Protein AF-A0A258K224-F1 (afdb_monomer_lite)

Sequence (150 aa):
MGNTTITLSKGYFTSEITKSFLKDLQMACKTMEVDLFVKLFISYDLYHNEEYREVLNLIKHIVSSWYKPELGTKLIEVSKFESKCIFCNIGKKVNGYKWTYKHSLETIPLNRVVYASQIAFFFDYQDNQLIEFGVCNGYLDKEEMNLLNS

pLDDT: mean 90.37, std 8.38, range [44.16, 97.69]

Structure (mmCIF, N/CA/C/O backbone):
data_AF-A0A258K224-F1
#
_entry.id   AF-A0A258K224-F1
#
loop_
_atom_site.group_PDB
_atom_site.id
_atom_site.type_symbol
_atom_site.label_atom_id
_atom_site.label_alt_id
_atom_site.label_comp_id
_atom_site.label_asym_id
_atom_site.label_entity_id
_atom_site.label_seq_id
_atom_site.pdbx_PDB_ins_code
_atom_site.Cartn_x
_atom_site.Cartn_y
_atom_site.Cartn_z
_atom_site.occupancy
_atom_site.B_iso_or_equiv
_atom_site.auth_seq_id
_atom_site.auth_comp_id
_atom_site.auth_asym_id
_atom_site.auth_atom_id
_atom_site.pdbx_PDB_model_num
ATOM 1 N N . MET A 1 1 ? 6.854 -15.877 11.383 1.00 44.16 1 MET A N 1
ATOM 2 C CA . MET A 1 1 ? 6.878 -14.398 11.385 1.00 44.16 1 MET A CA 1
ATOM 3 C C . MET A 1 1 ? 5.504 -13.935 11.834 1.00 44.16 1 MET A C 1
ATOM 5 O O . MET A 1 1 ? 4.530 -14.441 11.289 1.00 44.16 1 MET A O 1
ATOM 9 N N . GLY A 1 2 ? 5.441 -13.132 12.900 1.00 52.28 2 GLY A N 1
ATOM 10 C CA . GLY A 1 2 ? 4.194 -12.719 13.558 1.00 52.28 2 GLY A CA 1
ATOM 11 C C . GLY A 1 2 ? 3.385 -11.699 12.754 1.00 52.28 2 GLY A C 1
ATOM 12 O O . GLY A 1 2 ? 3.779 -11.311 11.653 1.00 52.28 2 GLY A O 1
ATOM 13 N N . ASN A 1 3 ? 2.245 -11.282 13.305 1.00 63.62 3 ASN A N 1
ATOM 14 C CA . ASN A 1 3 ? 1.441 -10.196 12.749 1.00 63.62 3 ASN A CA 1
ATOM 15 C C . ASN A 1 3 ? 2.236 -8.891 12.819 1.00 63.62 3 ASN A C 1
ATOM 17 O O . ASN A 1 3 ? 2.628 -8.470 13.900 1.00 63.62 3 ASN A O 1
ATOM 21 N N . THR A 1 4 ? 2.492 -8.265 11.670 1.00 84.75 4 THR A N 1
ATOM 22 C CA . THR A 1 4 ? 3.150 -6.955 11.597 1.00 84.75 4 THR A CA 1
ATOM 23 C C . THR A 1 4 ? 2.069 -5.878 11.599 1.00 84.75 4 THR A C 1
ATOM 25 O O . THR A 1 4 ? 1.683 -5.364 10.544 1.00 84.75 4 THR A O 1
ATOM 28 N N . THR A 1 5 ? 1.525 -5.609 12.785 1.00 89.88 5 THR A N 1
ATOM 29 C CA . THR A 1 5 ? 0.443 -4.646 13.024 1.00 89.88 5 THR A CA 1
ATOM 30 C C . THR A 1 5 ? 0.818 -3.643 14.115 1.00 89.88 5 THR A C 1
ATOM 32 O O . THR A 1 5 ? 1.777 -3.839 14.850 1.00 89.88 5 THR A O 1
ATOM 35 N N . ILE A 1 6 ? 0.088 -2.530 14.151 1.00 90.44 6 ILE A N 1
ATOM 36 C CA . ILE A 1 6 ? 0.165 -1.462 15.145 1.00 90.44 6 ILE A CA 1
ATOM 37 C C . ILE A 1 6 ? -1.212 -1.363 15.784 1.00 90.44 6 ILE A C 1
ATOM 39 O O . ILE A 1 6 ? -2.207 -1.158 15.076 1.00 90.44 6 ILE A O 1
ATOM 43 N N . THR A 1 7 ? -1.263 -1.435 17.108 1.00 89.94 7 THR A N 1
ATOM 44 C CA . THR A 1 7 ? -2.473 -1.124 17.875 1.00 89.94 7 THR A CA 1
ATOM 45 C C . THR A 1 7 ? -2.623 0.388 18.028 1.00 89.94 7 THR A C 1
ATOM 47 O O . THR A 1 7 ? -1.764 1.074 18.578 1.00 89.94 7 THR A O 1
ATOM 50 N N . LEU A 1 8 ? -3.728 0.952 17.558 1.00 87.56 8 LEU A N 1
ATOM 51 C CA . LEU A 1 8 ? -3.961 2.394 17.614 1.00 87.56 8 LEU A CA 1
ATOM 52 C C . LEU A 1 8 ? -4.723 2.755 18.893 1.00 87.56 8 LEU A C 1
ATOM 54 O O . LEU A 1 8 ? -5.655 2.061 19.305 1.00 87.56 8 LEU A O 1
ATOM 58 N N . SER A 1 9 ? -4.313 3.841 19.552 1.00 77.69 9 SER A N 1
ATOM 59 C CA . SER A 1 9 ? -4.912 4.261 20.817 1.00 77.69 9 SER A CA 1
ATOM 60 C C . SER A 1 9 ? -6.382 4.649 20.628 1.00 77.69 9 SER A C 1
ATOM 62 O O . SER A 1 9 ? -6.739 5.494 19.799 1.00 77.69 9 SER A O 1
ATOM 64 N N . LYS A 1 10 ? -7.251 4.030 21.437 1.00 64.25 10 LYS A N 1
ATOM 65 C CA . LYS A 1 10 ? -8.686 4.330 21.455 1.00 64.25 10 LYS A CA 1
ATOM 66 C C . LYS A 1 10 ? -8.879 5.799 21.840 1.00 64.25 10 LYS A C 1
ATOM 68 O O . LYS A 1 10 ? -8.539 6.194 22.951 1.00 64.25 10 LYS A O 1
ATOM 73 N N . GLY A 1 11 ? -9.391 6.600 20.905 1.00 66.56 11 GLY A N 1
ATOM 74 C CA . GLY A 1 11 ? -9.643 8.035 21.079 1.00 66.56 11 GLY A CA 1
ATOM 75 C C . GLY A 1 11 ? -8.818 8.959 20.178 1.00 66.56 11 GLY A C 1
ATOM 76 O O . GLY A 1 11 ? -9.312 10.034 19.847 1.00 66.56 11 GLY A O 1
ATOM 77 N N . TYR A 1 12 ? -7.625 8.555 19.721 1.00 80.06 12 TYR A N 1
ATOM 78 C CA . TYR A 1 12 ? -6.845 9.360 18.766 1.00 80.06 12 TYR A CA 1
ATOM 79 C C . TYR A 1 12 ? -7.339 9.154 17.329 1.00 80.06 12 TYR A C 1
ATOM 81 O O . TYR A 1 12 ? -7.620 10.115 16.620 1.00 80.06 12 TYR A O 1
ATOM 89 N N . PHE A 1 13 ? -7.543 7.902 16.910 1.00 88.50 13 PHE A N 1
ATOM 90 C CA . PHE A 1 13 ? -8.118 7.582 15.600 1.00 88.50 13 PHE A CA 1
ATOM 91 C C . PHE A 1 13 ? -9.642 7.730 15.604 1.00 88.50 13 PHE A C 1
ATOM 93 O O . PHE A 1 13 ? -10.389 6.759 15.525 1.00 88.50 13 PHE A O 1
ATOM 100 N N . THR A 1 14 ? -10.135 8.967 15.667 1.00 92.12 14 THR A N 1
ATOM 101 C CA . THR A 1 14 ? -11.567 9.246 15.478 1.00 92.12 14 THR A CA 1
ATOM 102 C C . THR A 1 14 ? -12.047 8.761 14.104 1.00 92.12 14 THR A C 1
ATOM 104 O O . THR A 1 14 ? -11.251 8.456 13.210 1.00 92.12 14 THR A O 1
ATOM 107 N N . SER A 1 15 ? -13.366 8.711 13.889 1.00 92.00 15 SER A N 1
ATOM 108 C CA . SER A 1 15 ? -13.916 8.331 12.577 1.00 92.00 15 SER A CA 1
ATOM 109 C C . SER A 1 15 ? -13.420 9.245 11.444 1.00 92.00 15 SER A C 1
ATOM 111 O O . SER A 1 15 ? -13.182 8.788 10.326 1.00 92.00 15 SER A O 1
ATOM 113 N N . GLU A 1 16 ? -13.221 10.531 11.731 1.00 93.75 16 GLU A N 1
ATOM 114 C CA . GLU A 1 16 ? -12.713 11.513 10.769 1.00 93.75 16 GLU A CA 1
ATOM 115 C C . GLU A 1 16 ? -11.232 11.287 10.462 1.00 93.75 16 GLU A C 1
ATOM 117 O O . GLU A 1 16 ? -10.858 11.189 9.293 1.00 93.75 16 GLU A O 1
ATOM 122 N N . ILE A 1 17 ? -10.407 11.107 11.498 1.00 94.06 17 ILE A N 1
ATOM 123 C CA . ILE A 1 17 ? -8.974 10.815 11.348 1.00 94.06 17 ILE A CA 1
ATOM 124 C C . ILE A 1 17 ? -8.775 9.491 10.611 1.00 94.06 17 ILE A C 1
ATOM 126 O O . ILE A 1 17 ? -7.952 9.409 9.705 1.00 94.06 17 ILE A O 1
ATOM 130 N N . THR A 1 18 ? -9.594 8.483 10.914 1.00 94.38 18 THR A N 1
ATOM 131 C CA . THR A 1 18 ? -9.602 7.195 10.211 1.00 94.38 18 THR A CA 1
ATOM 132 C C . THR A 1 18 ? -9.848 7.377 8.713 1.00 94.38 18 THR A C 1
ATOM 134 O O . THR A 1 18 ? -9.103 6.841 7.895 1.00 94.38 18 THR A O 1
ATOM 137 N N . LYS A 1 19 ? -10.861 8.159 8.318 1.00 95.44 19 LYS A N 1
ATOM 138 C CA . LYS A 1 19 ? -11.150 8.416 6.896 1.00 95.44 19 LYS A CA 1
ATOM 139 C C . LYS A 1 19 ? -9.997 9.138 6.200 1.00 95.44 19 LYS A C 1
ATOM 141 O O . LYS A 1 19 ? -9.634 8.753 5.087 1.00 95.44 19 LYS A O 1
ATOM 146 N N . SER A 1 20 ? -9.425 10.151 6.847 1.00 96.44 20 SER A N 1
ATOM 147 C CA . SER A 1 20 ? -8.280 10.896 6.313 1.00 96.44 20 SER A CA 1
ATOM 148 C C . SER A 1 20 ? -7.061 9.988 6.148 1.00 96.44 20 SER A C 1
ATOM 150 O O . SER A 1 20 ? -6.494 9.928 5.059 1.00 96.44 20 SER A O 1
ATOM 152 N N . PHE A 1 21 ? -6.744 9.176 7.161 1.00 95.62 21 PHE A N 1
ATOM 153 C CA . PHE A 1 21 ? -5.624 8.237 7.122 1.00 95.62 21 PHE A CA 1
ATOM 154 C C . PHE A 1 21 ? -5.743 7.255 5.959 1.00 95.62 21 PHE A C 1
ATOM 156 O O . PHE A 1 21 ? -4.790 7.056 5.211 1.00 95.62 21 PHE A O 1
ATOM 163 N N . LEU A 1 22 ? -6.925 6.665 5.759 1.00 95.19 22 LEU A N 1
ATOM 164 C CA . LEU A 1 22 ? -7.150 5.710 4.670 1.00 95.19 22 LEU A CA 1
ATOM 165 C C . LEU A 1 22 ? -6.998 6.361 3.291 1.00 95.19 22 LEU A C 1
ATOM 167 O O . LEU A 1 22 ? -6.478 5.729 2.368 1.00 95.19 22 LEU A O 1
ATOM 171 N N . LYS A 1 23 ? -7.430 7.618 3.144 1.00 96.38 23 LYS A N 1
ATOM 172 C CA . LYS A 1 23 ? -7.257 8.386 1.908 1.00 96.38 23 LYS A CA 1
ATOM 173 C C . LYS A 1 23 ? -5.781 8.685 1.649 1.00 96.38 23 LYS A C 1
ATOM 175 O O . LYS A 1 23 ? -5.313 8.480 0.530 1.00 96.38 23 LYS A O 1
ATOM 180 N N . ASP A 1 24 ? -5.046 9.116 2.667 1.00 97.31 24 ASP A N 1
ATOM 181 C CA . ASP A 1 24 ? -3.627 9.452 2.545 1.00 97.31 24 ASP A CA 1
ATOM 182 C C . ASP A 1 24 ? -2.770 8.208 2.299 1.00 97.31 24 ASP A C 1
ATOM 184 O O . ASP A 1 24 ? -1.899 8.219 1.429 1.00 97.31 24 ASP A O 1
ATOM 188 N N . LEU A 1 25 ? -3.089 7.091 2.957 1.00 96.25 25 LEU A N 1
ATOM 189 C CA . LEU A 1 25 ? -2.490 5.791 2.668 1.00 96.25 25 LEU A CA 1
ATOM 190 C C . LEU A 1 25 ? -2.750 5.372 1.221 1.00 96.25 25 LEU A C 1
ATOM 192 O O . LEU A 1 25 ? -1.831 4.925 0.535 1.00 96.25 25 LEU A O 1
ATOM 196 N N . GLN A 1 26 ? -3.979 5.540 0.728 1.00 95.25 26 GLN A N 1
ATOM 197 C CA . GLN A 1 26 ? -4.296 5.250 -0.668 1.00 95.25 26 GLN A CA 1
ATOM 198 C C . GLN A 1 26 ? -3.485 6.136 -1.625 1.00 95.25 26 GLN A C 1
ATOM 200 O O . GLN A 1 26 ? -3.064 5.657 -2.676 1.00 95.25 26 GLN A O 1
ATOM 205 N N . MET A 1 27 ? -3.253 7.408 -1.287 1.00 96.06 27 MET A N 1
ATOM 206 C CA . MET A 1 27 ? -2.402 8.296 -2.085 1.00 96.06 27 MET A CA 1
ATOM 207 C C . MET A 1 27 ? -0.940 7.847 -2.070 1.00 96.06 27 MET A C 1
ATOM 209 O O . MET A 1 27 ? -0.345 7.760 -3.140 1.00 96.06 27 MET A O 1
ATOM 213 N N . ALA A 1 28 ? -0.391 7.481 -0.909 1.00 96.38 28 ALA A N 1
ATOM 214 C CA . ALA A 1 28 ? 0.958 6.922 -0.818 1.00 96.38 28 ALA A CA 1
ATOM 215 C C . ALA A 1 28 ? 1.085 5.649 -1.672 1.00 96.38 28 ALA A C 1
ATOM 217 O O . ALA A 1 28 ? 2.021 5.522 -2.463 1.00 96.38 28 ALA A O 1
ATOM 218 N N . CYS A 1 29 ? 0.085 4.762 -1.613 1.00 95.75 29 CYS A N 1
ATOM 219 C CA . CYS A 1 29 ? 0.076 3.522 -2.387 1.00 95.75 29 CYS A CA 1
ATOM 220 C C . CYS A 1 29 ? -0.016 3.739 -3.903 1.00 95.75 29 CYS A C 1
ATOM 222 O O . CYS A 1 29 ? 0.399 2.875 -4.660 1.00 95.75 29 CYS A O 1
ATOM 224 N N . LYS A 1 30 ? -0.522 4.881 -4.381 1.00 95.12 30 LYS A N 1
ATOM 225 C CA . LYS A 1 30 ? -0.536 5.211 -5.820 1.00 95.12 30 LYS A CA 1
ATOM 226 C C . LYS A 1 30 ? 0.844 5.578 -6.376 1.00 95.12 30 LYS A C 1
ATOM 228 O O . LYS A 1 30 ? 0.962 5.865 -7.563 1.00 95.12 30 LYS A O 1
ATOM 233 N N . THR A 1 31 ? 1.872 5.572 -5.536 1.00 92.81 31 THR A N 1
ATOM 234 C CA . THR A 1 31 ? 3.257 5.871 -5.901 1.00 92.81 31 THR A CA 1
ATOM 235 C C . THR A 1 31 ? 4.164 4.695 -5.541 1.00 92.81 31 THR A C 1
ATOM 237 O O . THR A 1 31 ? 3.727 3.743 -4.900 1.00 92.81 31 THR A O 1
ATOM 240 N N . MET A 1 32 ? 5.441 4.767 -5.917 1.00 91.88 32 MET A N 1
ATOM 241 C CA . MET A 1 32 ? 6.489 3.869 -5.409 1.00 91.88 32 MET A CA 1
ATOM 242 C C . MET A 1 32 ? 7.450 4.603 -4.456 1.00 91.88 32 MET A C 1
ATOM 244 O O . MET A 1 32 ? 8.580 4.168 -4.244 1.00 91.88 32 MET A O 1
ATOM 248 N N . GLU A 1 33 ? 7.024 5.740 -3.899 1.00 91.88 33 GLU A N 1
ATOM 249 C CA . GLU A 1 33 ? 7.876 6.609 -3.091 1.00 91.88 33 GLU A CA 1
ATOM 250 C C . GLU A 1 33 ? 7.782 6.252 -1.610 1.00 91.88 33 GLU A C 1
ATOM 252 O O . GLU A 1 33 ? 6.781 6.499 -0.935 1.00 91.88 33 GLU A O 1
ATOM 257 N N . VAL A 1 34 ? 8.875 5.707 -1.082 1.00 93.19 34 VAL A N 1
ATOM 258 C CA . VAL A 1 34 ? 8.988 5.329 0.330 1.00 93.19 34 VAL A CA 1
ATOM 259 C C . VAL A 1 34 ? 8.754 6.523 1.266 1.00 93.19 34 VAL A C 1
ATOM 261 O O . VAL A 1 34 ? 8.123 6.376 2.314 1.00 93.19 34 VAL A O 1
ATOM 264 N N . ASP A 1 35 ? 9.201 7.716 0.875 1.00 94.44 35 ASP A N 1
ATOM 265 C CA . ASP A 1 35 ? 9.077 8.932 1.683 1.00 94.44 35 ASP A CA 1
ATOM 266 C C . ASP A 1 35 ? 7.624 9.344 1.935 1.00 94.44 35 ASP A C 1
ATOM 268 O O . ASP A 1 35 ? 7.334 9.958 2.962 1.00 94.44 35 ASP A O 1
ATOM 272 N N . LEU A 1 36 ? 6.689 8.984 1.048 1.00 95.31 36 LEU A N 1
ATOM 273 C CA . LEU A 1 36 ? 5.268 9.267 1.260 1.00 95.31 36 LEU A CA 1
ATOM 274 C C . LEU A 1 36 ? 4.678 8.410 2.383 1.00 95.31 36 LEU A C 1
ATOM 276 O O . LEU A 1 36 ? 3.868 8.911 3.160 1.00 95.31 36 LEU A O 1
ATOM 280 N N . PHE A 1 37 ? 5.136 7.167 2.546 1.00 95.25 37 PHE A N 1
ATOM 281 C CA . PHE A 1 37 ? 4.763 6.341 3.699 1.00 95.25 37 PHE A CA 1
ATOM 282 C C . PHE A 1 37 ? 5.374 6.875 4.998 1.00 95.25 37 PHE A C 1
ATOM 284 O O . PHE A 1 37 ? 4.703 6.908 6.025 1.00 95.25 37 PHE A O 1
ATOM 291 N N . VAL A 1 38 ? 6.622 7.350 4.961 1.00 95.12 38 VAL A N 1
ATOM 292 C CA . VAL A 1 38 ? 7.257 7.972 6.136 1.00 95.12 38 VAL A CA 1
ATOM 293 C C . VAL A 1 38 ? 6.489 9.226 6.560 1.00 95.12 38 VAL A C 1
ATOM 295 O O . VAL A 1 38 ? 6.148 9.366 7.733 1.00 95.12 38 VAL A O 1
ATOM 298 N N . LYS A 1 39 ? 6.164 10.109 5.607 1.00 95.75 39 LYS A N 1
ATOM 299 C CA . LYS A 1 39 ? 5.366 11.317 5.861 1.00 95.75 39 LYS A CA 1
ATOM 300 C C . LYS A 1 39 ? 3.991 10.976 6.424 1.00 95.75 39 LYS A C 1
ATOM 302 O O . LYS A 1 39 ? 3.599 11.593 7.404 1.00 95.75 39 LYS A O 1
ATOM 307 N N . LEU A 1 40 ? 3.311 9.967 5.874 1.00 95.25 40 LEU A N 1
ATOM 308 C CA . LEU A 1 40 ? 2.037 9.478 6.404 1.00 95.25 40 LEU A CA 1
ATOM 309 C C . LEU A 1 40 ? 2.161 9.110 7.890 1.00 95.25 40 LEU A C 1
ATOM 311 O O . LEU A 1 40 ? 1.388 9.590 8.707 1.00 95.25 40 LEU A O 1
ATOM 315 N N . PHE A 1 41 ? 3.151 8.303 8.267 1.00 93.75 41 PHE A N 1
ATOM 316 C CA . PHE A 1 41 ? 3.300 7.875 9.661 1.00 93.75 41 PHE A CA 1
ATOM 317 C C . PHE A 1 41 ? 3.611 9.042 10.608 1.00 93.75 41 PHE A C 1
ATOM 319 O O . PHE A 1 41 ? 3.143 9.042 11.743 1.00 93.75 41 PHE A O 1
ATOM 326 N N . ILE A 1 42 ? 4.357 10.047 10.140 1.00 92.75 42 ILE A N 1
ATOM 327 C CA . ILE A 1 42 ? 4.628 11.276 10.898 1.00 92.75 42 ILE A CA 1
ATOM 328 C C . ILE A 1 42 ? 3.354 12.117 11.049 1.00 92.75 42 ILE A C 1
ATOM 330 O O . ILE A 1 42 ? 3.055 12.573 12.148 1.00 92.75 42 ILE A O 1
ATOM 334 N N . SER A 1 43 ? 2.586 12.309 9.972 1.00 93.81 43 SER A N 1
ATOM 335 C CA . SER A 1 43 ? 1.374 13.141 9.967 1.00 93.81 43 SER A CA 1
ATOM 336 C C . SER A 1 43 ? 0.277 12.636 10.903 1.00 93.81 43 SER A C 1
ATOM 338 O O . SER A 1 43 ? -0.522 13.439 11.374 1.00 93.81 43 SER A O 1
ATOM 340 N N . TYR A 1 44 ? 0.252 11.332 11.173 1.00 92.31 44 TYR A N 1
ATOM 341 C CA . TYR A 1 44 ? -0.702 10.688 12.079 1.00 92.31 44 TYR A CA 1
ATOM 342 C C . TYR A 1 44 ? -0.060 10.263 13.406 1.00 92.31 44 TYR A C 1
ATOM 344 O O . TYR A 1 44 ? -0.599 9.399 14.091 1.00 92.31 44 TYR A O 1
ATOM 352 N N . ASP A 1 45 ? 1.098 10.841 13.747 1.00 88.50 45 ASP A N 1
ATOM 353 C CA . ASP A 1 45 ? 1.742 10.700 15.059 1.00 88.50 45 ASP A CA 1
ATOM 354 C C . ASP A 1 45 ? 2.009 9.240 15.481 1.00 88.50 45 ASP A C 1
ATOM 356 O O . ASP A 1 45 ? 2.101 8.900 16.660 1.00 88.50 45 ASP A O 1
ATOM 360 N N . LEU A 1 46 ? 2.159 8.340 14.499 1.00 88.75 46 LEU A N 1
ATOM 361 C CA . LEU A 1 46 ? 2.256 6.897 14.744 1.00 88.75 46 LEU A CA 1
ATOM 362 C C . LEU A 1 46 ? 3.563 6.504 15.437 1.00 88.75 46 LEU A C 1
ATOM 364 O O . LEU A 1 46 ? 3.668 5.405 15.970 1.00 88.75 46 LEU A O 1
ATOM 368 N N . TYR A 1 47 ? 4.559 7.394 15.453 1.00 82.50 47 TYR A N 1
ATOM 369 C CA . TYR A 1 47 ? 5.885 7.118 16.001 1.00 82.50 47 TYR A CA 1
ATOM 370 C C . TYR A 1 47 ? 5.915 6.936 17.526 1.00 82.50 47 TYR A C 1
ATOM 372 O O . TYR A 1 47 ? 6.926 6.478 18.063 1.00 82.50 47 TYR A O 1
ATOM 380 N N . HIS A 1 48 ? 4.825 7.270 18.219 1.00 77.88 48 HIS A N 1
ATOM 381 C CA . HIS A 1 48 ? 4.670 7.022 19.650 1.00 77.88 48 HIS A CA 1
ATOM 382 C C . HIS A 1 48 ? 4.327 5.567 20.001 1.00 77.88 48 HIS A C 1
ATOM 384 O O . HIS A 1 48 ? 4.481 5.189 21.161 1.00 77.88 48 HIS A O 1
ATOM 390 N N . ASN A 1 49 ? 3.886 4.742 19.045 1.00 78.81 49 ASN A N 1
ATOM 391 C CA . ASN A 1 49 ? 3.642 3.318 19.290 1.00 78.81 49 ASN A CA 1
ATOM 392 C C . ASN A 1 49 ? 4.889 2.506 18.923 1.00 78.81 49 ASN A C 1
ATOM 394 O O . ASN A 1 49 ? 5.236 2.479 17.758 1.00 78.81 49 ASN A O 1
ATOM 398 N N . GLU A 1 50 ? 5.507 1.773 19.850 1.00 79.94 50 GLU A N 1
ATOM 399 C CA . GLU A 1 50 ? 6.718 0.964 19.601 1.00 79.94 50 GLU A CA 1
ATOM 400 C C . GLU A 1 50 ? 6.652 0.057 18.348 1.00 79.94 50 GLU A C 1
ATOM 402 O O . GLU A 1 50 ? 7.642 -0.061 17.618 1.00 79.94 50 GLU A O 1
ATOM 407 N N . GLU A 1 51 ? 5.477 -0.492 18.035 1.00 85.94 51 GLU A N 1
ATOM 408 C CA . GLU A 1 51 ? 5.196 -1.383 16.898 1.00 85.94 51 GLU A CA 1
ATOM 409 C C . GLU A 1 51 ? 5.281 -0.660 15.539 1.00 85.94 51 GLU A C 1
ATOM 411 O O . GLU A 1 51 ? 5.486 -1.289 14.494 1.00 85.94 51 GLU A O 1
ATOM 416 N N . TYR A 1 52 ? 5.185 0.679 15.518 1.00 88.69 52 TYR A N 1
ATOM 417 C CA . TYR A 1 52 ? 5.183 1.463 14.276 1.00 88.69 52 TYR A CA 1
ATOM 418 C C . TYR A 1 52 ? 6.422 1.220 13.428 1.00 88.69 52 TYR A C 1
ATOM 420 O O . TYR A 1 52 ? 6.351 1.228 12.195 1.00 88.69 52 TYR A O 1
ATOM 428 N N . ARG A 1 53 ? 7.566 1.020 14.094 1.00 90.31 53 ARG A N 1
ATOM 429 C CA . ARG A 1 53 ? 8.853 0.837 13.429 1.00 90.31 53 ARG A CA 1
ATOM 430 C C . ARG A 1 53 ? 8.848 -0.433 12.611 1.00 90.31 53 ARG A C 1
ATOM 432 O O . ARG A 1 53 ? 9.373 -0.417 11.505 1.00 90.31 53 ARG A O 1
ATOM 439 N N . GLU A 1 54 ? 8.257 -1.504 13.123 1.00 91.44 54 GLU A N 1
ATOM 440 C CA . GLU A 1 54 ? 8.215 -2.784 12.424 1.00 91.44 54 GLU A CA 1
ATOM 441 C C . GLU A 1 54 ? 7.368 -2.685 11.158 1.00 91.44 54 GLU A C 1
ATOM 443 O O . GLU A 1 54 ? 7.841 -3.034 10.074 1.00 91.44 54 GLU A O 1
ATOM 448 N N . VAL A 1 55 ? 6.163 -2.115 11.264 1.00 93.12 55 VAL A N 1
ATOM 449 C CA . VAL A 1 55 ? 5.277 -1.927 10.106 1.00 93.12 55 VAL A CA 1
ATOM 450 C C . VAL A 1 55 ? 5.894 -0.990 9.079 1.00 93.12 55 VAL A C 1
ATOM 452 O O . VAL A 1 55 ? 5.944 -1.328 7.894 1.00 93.12 55 VAL A O 1
ATOM 455 N N . LEU A 1 56 ? 6.414 0.163 9.506 1.00 94.62 56 LEU A N 1
ATOM 456 C CA . LEU A 1 56 ? 7.039 1.103 8.584 1.00 94.62 56 LEU A CA 1
ATOM 457 C C . LEU A 1 56 ? 8.275 0.482 7.928 1.00 94.62 56 LEU A C 1
ATOM 459 O O . LEU A 1 56 ? 8.413 0.564 6.713 1.00 94.62 56 LEU A O 1
ATOM 463 N N . ASN A 1 57 ? 9.154 -0.178 8.684 1.00 93.94 57 ASN A N 1
ATOM 464 C CA . ASN A 1 57 ? 10.348 -0.812 8.122 1.00 93.94 57 ASN A CA 1
ATOM 465 C C . ASN A 1 57 ? 10.001 -1.916 7.127 1.00 93.94 57 ASN A C 1
ATOM 467 O O . ASN A 1 57 ? 10.670 -2.016 6.100 1.00 93.94 57 ASN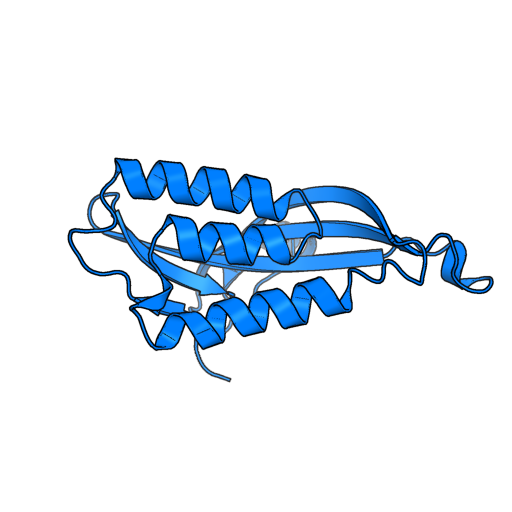 A O 1
ATOM 471 N N . LEU A 1 58 ? 8.948 -2.694 7.382 1.00 93.62 58 LEU A N 1
ATOM 472 C CA . LEU A 1 58 ? 8.471 -3.695 6.437 1.00 93.62 58 LEU A CA 1
ATOM 473 C C . LEU A 1 58 ? 7.992 -3.042 5.135 1.00 93.62 58 LEU A C 1
ATOM 475 O O . LEU A 1 58 ? 8.435 -3.442 4.060 1.00 93.62 58 LEU A O 1
ATOM 479 N N . ILE A 1 59 ? 7.171 -1.990 5.214 1.00 94.81 59 ILE A N 1
ATOM 480 C CA . ILE A 1 59 ? 6.732 -1.230 4.030 1.00 94.81 59 ILE A CA 1
ATOM 481 C C . ILE A 1 59 ? 7.943 -0.668 3.275 1.00 94.81 59 ILE A C 1
ATOM 483 O O . ILE A 1 59 ? 8.049 -0.842 2.061 1.00 94.81 59 ILE A O 1
ATOM 487 N N . LYS A 1 60 ? 8.889 -0.038 3.984 1.00 94.94 60 LYS A N 1
ATOM 488 C CA . LYS A 1 60 ? 10.114 0.519 3.390 1.00 94.94 60 LYS A CA 1
ATOM 489 C C . LYS A 1 60 ? 10.923 -0.567 2.688 1.00 94.94 60 LYS A C 1
ATOM 491 O O . LYS A 1 60 ? 11.352 -0.362 1.556 1.00 94.94 60 LYS A O 1
ATOM 496 N N . HIS A 1 61 ? 11.125 -1.712 3.336 1.00 94.12 61 HIS A N 1
ATOM 497 C CA . HIS A 1 61 ? 11.872 -2.836 2.781 1.00 94.12 61 HIS A CA 1
ATOM 498 C C . HIS A 1 61 ? 11.214 -3.366 1.503 1.00 94.12 61 HIS A C 1
ATOM 500 O O . HIS A 1 61 ? 11.872 -3.468 0.470 1.00 94.12 61 HIS A O 1
ATOM 506 N N . ILE A 1 62 ? 9.905 -3.613 1.552 1.00 92.69 62 ILE A N 1
ATOM 507 C CA . ILE A 1 62 ? 9.129 -4.115 0.417 1.00 92.69 62 ILE A CA 1
ATOM 508 C C . ILE A 1 62 ? 9.189 -3.123 -0.752 1.00 92.69 62 ILE A C 1
ATOM 510 O O . ILE A 1 62 ? 9.643 -3.475 -1.839 1.00 92.69 62 ILE A O 1
ATOM 514 N N . VAL A 1 63 ? 8.810 -1.862 -0.535 1.00 93.81 63 VAL A N 1
ATOM 515 C CA . VAL A 1 63 ? 8.716 -0.864 -1.614 1.00 93.81 63 VAL A CA 1
ATOM 516 C C . VAL A 1 63 ? 10.095 -0.524 -2.193 1.00 93.81 63 VAL A C 1
ATOM 518 O O . VAL A 1 63 ? 10.238 -0.433 -3.411 1.00 93.81 63 VAL A O 1
ATOM 521 N N . SER A 1 64 ? 11.140 -0.412 -1.363 1.00 94.12 64 SER A N 1
ATOM 522 C CA . SER A 1 64 ? 12.516 -0.162 -1.839 1.00 94.12 64 SER A CA 1
ATOM 523 C C . SER A 1 64 ? 13.146 -1.351 -2.569 1.00 94.12 64 SER A C 1
ATOM 525 O O . SER A 1 64 ? 14.112 -1.178 -3.319 1.00 94.12 64 SER A O 1
ATOM 527 N N . SER A 1 65 ? 12.617 -2.565 -2.387 1.00 93.75 65 SER A N 1
ATOM 528 C CA . SER A 1 65 ? 13.026 -3.715 -3.196 1.00 93.75 65 SER A CA 1
ATOM 529 C C . SER A 1 65 ? 12.540 -3.595 -4.646 1.00 93.75 65 SER A C 1
ATOM 531 O O . SER A 1 65 ? 13.204 -4.101 -5.547 1.00 93.75 65 SER A O 1
ATOM 533 N N . TRP A 1 66 ? 11.446 -2.862 -4.885 1.00 94.75 66 TRP A N 1
ATOM 534 C CA . TRP A 1 66 ? 10.852 -2.663 -6.211 1.00 94.75 66 TRP A CA 1
ATOM 535 C C . TRP A 1 66 ? 11.274 -1.343 -6.856 1.00 94.75 66 TRP A C 1
ATOM 537 O O . TRP A 1 66 ? 11.524 -1.286 -8.059 1.00 94.75 66 TRP A O 1
ATOM 547 N N . TYR A 1 67 ? 11.344 -0.266 -6.070 1.00 94.94 67 TYR A N 1
ATOM 548 C CA . TYR A 1 67 ? 11.726 1.053 -6.557 1.00 94.94 67 TYR A CA 1
ATOM 549 C C . TYR A 1 67 ? 13.247 1.185 -6.641 1.00 94.94 67 TYR A C 1
ATOM 551 O O . TYR A 1 67 ? 13.917 1.468 -5.649 1.00 94.94 67 TYR A O 1
ATOM 559 N N . LYS A 1 68 ? 13.779 0.976 -7.848 1.00 94.12 68 LYS A N 1
ATOM 560 C CA . LYS A 1 68 ? 15.204 1.083 -8.191 1.00 94.12 68 LYS A CA 1
ATOM 561 C C . LYS A 1 68 ? 15.419 2.262 -9.148 1.00 94.12 68 LYS A C 1
ATOM 563 O O . LYS A 1 68 ? 15.399 2.057 -10.371 1.00 94.12 68 LYS A O 1
ATOM 568 N N . PRO A 1 69 ? 15.469 3.517 -8.666 1.00 92.62 69 PRO A N 1
ATOM 569 C CA . PRO A 1 69 ? 15.608 4.691 -9.533 1.00 92.62 69 PRO A CA 1
ATOM 570 C C . PRO A 1 69 ? 16.866 4.634 -10.412 1.00 92.62 69 PRO A C 1
ATOM 572 O O . PRO A 1 69 ? 16.826 5.070 -11.560 1.00 92.62 69 PRO A O 1
ATOM 575 N N . GLU A 1 70 ? 17.940 4.016 -9.924 1.00 95.19 70 GLU A N 1
ATOM 576 C CA . GLU A 1 70 ? 19.181 3.750 -10.655 1.00 95.19 70 GLU A CA 1
ATOM 577 C C . GLU A 1 70 ? 18.979 2.866 -11.895 1.00 95.19 70 GLU A C 1
ATOM 579 O O . GLU A 1 70 ? 19.691 3.020 -12.882 1.00 95.19 70 GLU A O 1
ATOM 584 N N . LEU A 1 71 ? 17.953 2.007 -11.892 1.00 96.25 71 LEU A N 1
ATOM 585 C CA . LEU A 1 71 ? 17.547 1.191 -13.042 1.00 96.25 71 LEU A CA 1
ATOM 586 C C . LEU A 1 71 ? 16.474 1.878 -13.905 1.00 96.25 71 LEU A C 1
ATOM 588 O O . LEU A 1 71 ? 15.864 1.263 -14.786 1.00 96.25 71 LEU A O 1
ATOM 592 N N . GLY A 1 72 ? 16.194 3.160 -13.653 1.00 96.31 72 GLY A N 1
ATOM 593 C CA . GLY A 1 72 ? 15.159 3.923 -14.341 1.00 96.31 72 GLY A CA 1
ATOM 594 C C . GLY A 1 72 ? 13.772 3.331 -14.125 1.00 96.31 72 GLY A C 1
ATOM 595 O O . GLY A 1 72 ? 13.043 3.114 -15.102 1.00 96.31 72 GLY A O 1
ATOM 596 N N . THR A 1 73 ? 13.436 3.012 -12.871 1.00 96.75 73 THR A N 1
ATOM 597 C CA . THR A 1 73 ? 12.117 2.483 -12.502 1.00 96.75 73 THR A CA 1
ATOM 598 C C . THR A 1 73 ? 11.014 3.457 -12.901 1.00 96.75 73 THR A C 1
ATOM 600 O O . THR A 1 73 ? 11.000 4.608 -12.474 1.00 96.75 73 THR A O 1
ATOM 603 N N . LYS A 1 74 ? 10.074 2.977 -13.714 1.00 95.75 74 LYS A N 1
ATOM 604 C CA . LYS A 1 74 ? 8.881 3.707 -14.142 1.00 95.75 74 LYS A CA 1
ATOM 605 C C . LYS A 1 74 ? 7.643 2.933 -13.725 1.00 95.75 74 LYS A C 1
ATOM 607 O O . LYS A 1 74 ? 7.433 1.809 -14.182 1.00 95.75 74 LYS A O 1
ATOM 612 N N . LEU A 1 75 ? 6.840 3.556 -12.871 1.00 96.81 75 LEU A N 1
ATOM 613 C CA . LEU A 1 75 ? 5.514 3.073 -12.516 1.00 96.81 75 LEU A CA 1
ATOM 614 C C . LEU A 1 75 ? 4.591 3.183 -13.736 1.00 96.81 75 LEU A C 1
ATOM 616 O O . LEU A 1 75 ? 4.532 4.233 -14.373 1.00 96.81 75 LEU A O 1
ATOM 620 N N . ILE A 1 76 ? 3.900 2.095 -14.064 1.00 97.12 76 ILE A N 1
ATOM 621 C CA . ILE A 1 76 ? 2.920 2.029 -15.154 1.00 97.12 76 ILE A CA 1
ATOM 622 C C . ILE A 1 76 ? 1.515 2.177 -14.572 1.00 97.12 76 ILE A C 1
ATOM 624 O O . ILE A 1 76 ? 0.741 3.011 -15.031 1.00 97.12 76 ILE A O 1
ATOM 628 N N . GLU A 1 77 ? 1.194 1.389 -13.545 1.00 96.44 77 GLU A N 1
ATOM 629 C CA . GLU A 1 77 ? -0.136 1.357 -12.937 1.00 96.44 77 GLU A CA 1
ATOM 630 C C . GLU A 1 77 ? -0.061 0.902 -11.476 1.00 96.44 77 GLU A C 1
ATOM 632 O O . GLU A 1 77 ? 0.794 0.093 -11.113 1.00 96.44 77 GLU A O 1
ATOM 637 N N . VAL A 1 78 ? -1.004 1.377 -10.657 1.00 96.25 78 VAL A N 1
ATOM 638 C CA . VAL A 1 78 ? -1.352 0.746 -9.380 1.00 96.25 78 VAL A CA 1
ATOM 639 C C . VAL A 1 78 ? -2.820 0.350 -9.404 1.00 96.25 78 VAL A C 1
ATOM 641 O O . VAL A 1 78 ? -3.692 1.208 -9.552 1.00 96.25 78 VAL A O 1
ATOM 644 N N . SER A 1 79 ? -3.098 -0.933 -9.196 1.00 94.69 79 SER A N 1
ATOM 645 C CA . SER A 1 79 ? -4.460 -1.445 -9.038 1.00 94.69 79 SER A CA 1
ATOM 646 C C . SER A 1 79 ? -4.729 -1.832 -7.585 1.00 94.69 79 SER A C 1
ATOM 648 O O . SER A 1 79 ? -3.849 -2.338 -6.888 1.00 94.69 79 SER A O 1
ATOM 650 N N . LYS A 1 80 ? -5.952 -1.574 -7.112 1.00 94.38 80 LYS A N 1
ATOM 651 C CA . LYS A 1 80 ? -6.427 -1.986 -5.784 1.00 94.38 80 LYS A CA 1
ATOM 652 C C . LYS A 1 80 ? -7.308 -3.226 -5.923 1.00 94.38 80 LYS A C 1
ATOM 654 O O . LYS A 1 80 ? -8.088 -3.317 -6.871 1.00 94.38 80 LYS A O 1
ATOM 659 N N . PHE A 1 81 ? -7.218 -4.147 -4.973 1.00 92.12 81 PHE A N 1
ATOM 660 C CA . PHE A 1 81 ? -8.080 -5.324 -4.889 1.00 92.12 81 PHE A CA 1
ATOM 661 C C . PHE A 1 81 ? -8.438 -5.647 -3.435 1.00 92.12 81 PHE A C 1
ATOM 663 O O . PHE A 1 81 ? -7.721 -5.276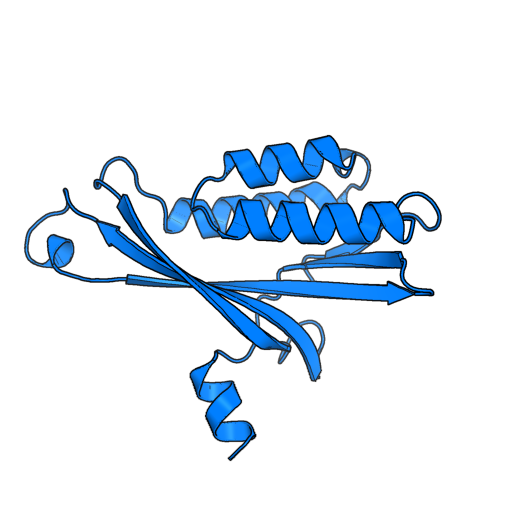 -2.506 1.00 92.12 81 PHE A O 1
ATOM 670 N N . GLU A 1 82 ? -9.566 -6.321 -3.237 1.00 92.50 82 GLU A N 1
ATOM 671 C CA . GLU A 1 82 ? -9.917 -6.910 -1.944 1.00 92.50 82 GLU A CA 1
ATOM 672 C C . GLU A 1 82 ? -9.406 -8.349 -1.890 1.00 92.50 82 GLU A C 1
ATOM 674 O O . GLU A 1 82 ? -9.451 -9.071 -2.885 1.00 92.50 82 GLU A O 1
ATOM 679 N N . SER A 1 83 ? -8.925 -8.767 -0.725 1.00 92.75 83 SER A N 1
ATOM 680 C CA . SER A 1 83 ? -8.472 -10.133 -0.486 1.00 92.75 83 SER A CA 1
ATOM 681 C C . SER A 1 83 ? -8.788 -10.564 0.949 1.00 92.75 83 SER A C 1
ATOM 683 O O . SER A 1 83 ? -9.354 -9.806 1.745 1.00 92.75 83 SER A O 1
ATOM 685 N N . LYS A 1 84 ? -8.448 -11.806 1.281 1.00 90.75 84 LYS A N 1
ATOM 686 C CA . LYS A 1 84 ? -8.497 -12.358 2.629 1.00 90.75 84 LYS A CA 1
ATOM 687 C C . LYS A 1 84 ? -7.101 -12.784 3.047 1.00 90.75 84 LYS A C 1
ATOM 689 O O . LYS A 1 84 ? -6.350 -13.371 2.269 1.00 90.75 84 LYS A O 1
ATOM 694 N N . CYS A 1 85 ? -6.767 -12.510 4.299 1.00 90.00 85 CYS A N 1
ATOM 695 C CA . CYS A 1 85 ? -5.572 -13.075 4.893 1.00 90.00 85 CYS A CA 1
ATOM 696 C C . CYS A 1 85 ? -5.731 -14.597 5.035 1.00 90.00 85 CYS A C 1
ATOM 698 O O . CYS A 1 85 ? -6.791 -15.082 5.430 1.00 90.00 85 CYS A O 1
ATOM 700 N N . ILE A 1 86 ? -4.671 -15.343 4.741 1.00 88.94 86 ILE A N 1
ATOM 701 C CA . ILE A 1 86 ? -4.623 -16.813 4.826 1.00 88.94 86 ILE A CA 1
ATOM 702 C C . ILE A 1 86 ? -3.644 -17.316 5.889 1.00 88.94 86 ILE A C 1
ATOM 704 O O . ILE A 1 86 ? -3.469 -18.520 6.040 1.00 88.94 86 ILE A O 1
ATOM 708 N N . PHE A 1 87 ? -3.004 -16.405 6.627 1.00 84.94 87 PHE A N 1
ATOM 709 C CA . PHE A 1 87 ? -1.975 -16.760 7.602 1.00 84.94 87 PHE A CA 1
ATOM 710 C C . PHE A 1 87 ? -2.080 -15.948 8.900 1.00 84.94 87 PHE A C 1
ATOM 712 O O . PHE A 1 87 ? -2.524 -16.466 9.917 1.00 84.94 87 PHE A O 1
ATOM 719 N N . CYS A 1 88 ? -1.729 -14.661 8.853 1.00 78.56 88 CYS A N 1
ATOM 720 C CA . CYS A 1 88 ? -1.658 -13.745 10.000 1.00 78.56 88 CYS A CA 1
ATOM 721 C C . CYS A 1 88 ? -2.992 -13.574 10.760 1.00 78.56 88 CYS A C 1
ATOM 723 O O . CYS A 1 88 ? -3.049 -13.561 11.985 1.00 78.56 88 CYS A O 1
ATOM 725 N N . ASN A 1 89 ? -4.081 -13.433 10.010 1.00 78.56 89 ASN A N 1
ATOM 726 C CA . ASN A 1 89 ? -5.428 -13.142 10.490 1.00 78.56 89 ASN A CA 1
ATOM 727 C C . ASN A 1 89 ? -6.438 -13.885 9.605 1.00 78.56 89 ASN A C 1
ATOM 729 O O . ASN A 1 89 ? -7.193 -13.257 8.863 1.00 78.56 89 ASN A O 1
ATOM 733 N N . ILE A 1 90 ? -6.382 -15.221 9.609 1.00 83.62 90 ILE A N 1
ATOM 734 C CA . ILE A 1 90 ? -7.098 -16.088 8.656 1.00 83.62 90 ILE A CA 1
ATOM 735 C C . ILE A 1 90 ? -8.557 -15.645 8.466 1.00 83.62 90 ILE A C 1
ATOM 737 O O . ILE A 1 90 ? -9.318 -15.503 9.421 1.00 83.62 90 ILE A O 1
ATOM 741 N N . GLY A 1 91 ? -8.941 -15.413 7.211 1.00 83.75 91 GLY A N 1
ATOM 742 C CA . GLY A 1 91 ? -10.289 -15.021 6.807 1.00 83.75 91 GLY A CA 1
ATOM 743 C C . GLY A 1 91 ? -10.610 -13.530 6.949 1.00 83.75 91 GLY A C 1
ATOM 744 O O . GLY A 1 91 ? -11.574 -13.078 6.324 1.00 83.75 91 GLY A O 1
ATOM 745 N N . LYS A 1 92 ? -9.818 -12.741 7.695 1.00 88.38 92 LYS A N 1
ATOM 746 C CA . LYS A 1 92 ? -10.027 -11.286 7.782 1.00 88.38 92 LYS A CA 1
ATOM 747 C C . LYS A 1 92 ? -9.760 -10.626 6.428 1.00 88.38 92 LYS A C 1
ATOM 749 O O . LYS A 1 92 ? -8.832 -10.998 5.705 1.00 88.38 92 LYS A O 1
ATOM 754 N N . LYS A 1 93 ? -10.583 -9.627 6.096 1.00 91.00 93 LYS A N 1
ATOM 755 C CA . LYS A 1 93 ? -10.437 -8.830 4.873 1.00 91.00 93 LYS A CA 1
ATOM 756 C C . LYS A 1 93 ? -9.142 -8.020 4.914 1.00 91.00 93 LYS A C 1
ATOM 758 O O . LYS A 1 93 ? -8.787 -7.459 5.949 1.00 91.00 93 LYS A O 1
ATOM 763 N N . VAL A 1 94 ? -8.474 -7.929 3.771 1.00 93.38 94 VAL A N 1
ATOM 764 C CA . VAL A 1 94 ? -7.294 -7.085 3.559 1.00 93.38 94 VAL A CA 1
ATOM 765 C C . VAL A 1 94 ? -7.438 -6.325 2.244 1.00 93.38 94 VAL A C 1
ATOM 767 O O . VAL A 1 94 ? -8.079 -6.804 1.306 1.00 93.38 94 VAL A O 1
ATOM 770 N N . ASN A 1 95 ? -6.838 -5.138 2.167 1.00 94.44 95 ASN A N 1
ATOM 771 C CA . ASN A 1 95 ? -6.801 -4.353 0.934 1.00 94.44 95 ASN A CA 1
ATOM 772 C C . ASN A 1 95 ? -5.442 -4.524 0.263 1.00 94.44 95 ASN A C 1
ATOM 774 O O . ASN A 1 95 ? -4.433 -4.042 0.780 1.00 94.44 95 ASN A O 1
ATOM 778 N N . GLY A 1 96 ? -5.436 -5.191 -0.884 1.00 94.12 96 GLY A N 1
ATOM 779 C CA . GLY A 1 96 ? -4.270 -5.377 -1.728 1.00 94.12 96 GLY A CA 1
ATOM 780 C C . GLY A 1 96 ? -4.045 -4.206 -2.679 1.00 94.12 96 GLY A C 1
ATOM 781 O O . GLY A 1 96 ? -4.990 -3.616 -3.209 1.00 94.12 96 GLY A O 1
ATOM 782 N N . TYR A 1 97 ? -2.779 -3.899 -2.921 1.00 95.31 97 TYR A N 1
ATOM 783 C CA . TYR A 1 97 ? -2.317 -2.972 -3.946 1.00 95.31 97 TYR A CA 1
ATOM 784 C C . TYR A 1 97 ? -1.283 -3.694 -4.805 1.00 95.31 97 TYR A C 1
ATOM 786 O O . TYR A 1 97 ? -0.386 -4.342 -4.268 1.00 95.31 97 TYR A O 1
ATOM 794 N N . LYS A 1 98 ? -1.423 -3.609 -6.129 1.00 95.31 98 LYS A N 1
ATOM 795 C CA . LYS A 1 98 ? -0.517 -4.216 -7.111 1.00 95.31 98 LYS A CA 1
ATOM 796 C C . LYS A 1 98 ? 0.069 -3.123 -7.994 1.00 95.31 98 LYS A C 1
ATOM 798 O O . LYS A 1 98 ? -0.677 -2.449 -8.704 1.00 95.31 98 LYS A O 1
ATOM 803 N N . TRP A 1 99 ? 1.386 -2.973 -7.945 1.00 96.88 99 TRP A N 1
ATOM 804 C CA . TRP A 1 99 ? 2.173 -2.067 -8.771 1.00 96.88 99 TRP A CA 1
ATOM 805 C C . TRP A 1 99 ? 2.673 -2.811 -9.993 1.00 96.88 99 TRP A C 1
ATOM 807 O O . TRP A 1 99 ? 3.361 -3.822 -9.865 1.00 96.88 99 TRP A O 1
ATOM 817 N N . THR A 1 100 ? 2.383 -2.263 -11.161 1.00 97.69 100 THR A N 1
ATOM 818 C CA . THR A 1 100 ? 2.949 -2.693 -12.436 1.00 97.69 100 THR A CA 1
ATOM 819 C C . THR A 1 100 ?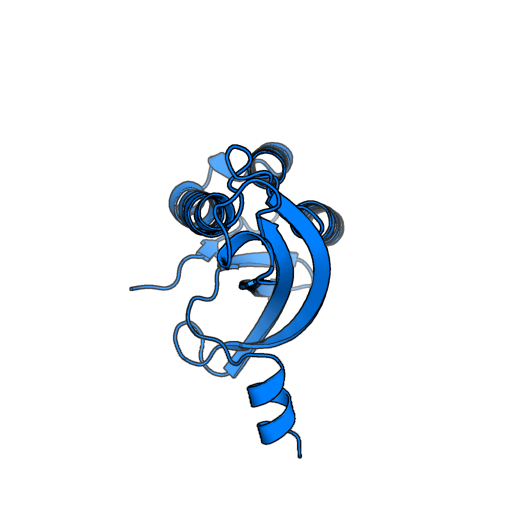 3.985 -1.661 -12.853 1.00 97.69 100 THR A C 1
ATOM 821 O O . THR A 1 100 ? 3.678 -0.470 -12.921 1.00 97.69 100 THR A O 1
ATOM 824 N N . TYR A 1 101 ? 5.222 -2.078 -13.108 1.00 97.50 101 TYR A N 1
ATOM 825 C CA . TYR A 1 101 ? 6.332 -1.155 -13.360 1.00 97.50 101 TYR A CA 1
ATOM 826 C C . TYR A 1 101 ? 7.408 -1.772 -14.257 1.00 97.50 101 TYR A C 1
ATOM 828 O O . TYR A 1 101 ? 7.368 -2.952 -14.606 1.00 97.50 101 TYR A O 1
ATOM 836 N N . LYS A 1 102 ? 8.377 -0.951 -14.662 1.00 97.62 102 LYS A N 1
ATOM 837 C CA . LYS A 1 102 ? 9.468 -1.346 -15.557 1.00 97.62 102 LYS A CA 1
ATOM 838 C C . LYS A 1 102 ? 10.783 -0.672 -15.179 1.00 97.62 102 LYS A C 1
ATOM 840 O O . LYS A 1 102 ? 10.790 0.511 -14.853 1.00 97.62 102 LYS A O 1
ATOM 845 N N . HIS A 1 103 ? 11.895 -1.385 -15.324 1.00 97.50 103 HIS A N 1
ATOM 846 C CA . HIS A 1 103 ? 13.247 -0.833 -15.203 1.00 97.50 103 HIS A CA 1
ATOM 847 C C . HIS A 1 103 ? 13.773 -0.420 -16.580 1.00 97.50 103 HIS A C 1
ATOM 849 O O . HIS A 1 103 ? 14.241 -1.243 -17.361 1.00 97.50 103 HIS A O 1
ATOM 855 N N . SER A 1 104 ? 13.616 0.856 -16.939 1.00 96.50 104 SER A N 1
ATOM 856 C CA . SER A 1 104 ? 13.894 1.316 -18.308 1.00 96.50 104 SER A CA 1
ATOM 857 C C . SER A 1 104 ? 15.379 1.446 -18.659 1.00 96.50 104 SER A C 1
ATOM 859 O O . SER A 1 104 ? 15.699 1.445 -19.847 1.00 96.50 104 SER A O 1
ATOM 861 N N . LEU A 1 105 ? 16.263 1.531 -17.661 1.00 97.56 105 LEU A N 1
ATOM 862 C CA . LEU A 1 105 ? 17.716 1.663 -17.837 1.00 97.56 105 LEU A CA 1
ATOM 863 C C . LEU A 1 105 ? 18.481 0.363 -17.550 1.00 97.56 105 LEU A C 1
ATOM 865 O O . LEU A 1 105 ? 19.707 0.359 -17.559 1.00 97.56 105 LEU A O 1
ATOM 869 N N . GLU A 1 106 ? 17.773 -0.737 -17.301 1.00 96.50 106 GLU A N 1
ATOM 870 C CA . GLU A 1 106 ? 18.388 -2.044 -17.085 1.00 96.50 106 GLU A CA 1
ATOM 871 C C . GLU A 1 106 ? 19.013 -2.610 -18.385 1.00 96.50 106 GLU A C 1
ATOM 873 O O . GLU A 1 106 ? 18.783 -2.134 -19.504 1.00 96.50 106 GLU A O 1
ATOM 878 N N . THR A 1 107 ? 19.824 -3.651 -18.248 1.00 96.31 107 THR A N 1
ATOM 879 C CA . THR A 1 107 ? 20.387 -4.429 -19.351 1.00 96.31 107 THR A CA 1
ATOM 880 C C . THR A 1 107 ? 19.315 -5.184 -20.150 1.00 96.31 107 THR A C 1
ATOM 882 O O . THR A 1 107 ? 18.243 -5.542 -19.659 1.00 96.31 107 THR A O 1
ATOM 885 N N . ILE A 1 108 ? 19.580 -5.431 -21.436 1.00 94.88 108 ILE A N 1
ATOM 886 C CA . ILE A 1 108 ? 18.713 -6.262 -22.289 1.00 94.88 108 ILE A CA 1
ATOM 887 C C . ILE A 1 108 ? 18.933 -7.738 -21.901 1.00 94.88 108 ILE A C 1
ATOM 889 O O . ILE A 1 108 ? 20.088 -8.149 -21.798 1.00 94.88 108 ILE A O 1
ATOM 893 N N . PRO A 1 109 ? 17.873 -8.557 -21.731 1.00 93.06 109 PRO A N 1
ATOM 894 C CA . PRO A 1 109 ? 16.473 -8.282 -22.078 1.00 93.06 109 PRO A CA 1
ATOM 895 C C . PRO A 1 109 ? 15.610 -7.727 -20.935 1.00 93.06 109 PRO A C 1
ATOM 897 O O . PRO A 1 109 ? 14.430 -7.449 -21.154 1.00 93.06 109 PRO A O 1
ATOM 900 N N . LEU A 1 110 ? 16.162 -7.566 -19.732 1.00 95.69 110 LEU A N 1
ATOM 901 C CA . LEU A 1 110 ? 15.422 -7.189 -18.525 1.00 95.69 110 LEU A CA 1
ATOM 902 C C . LEU A 1 110 ? 14.751 -5.811 -18.644 1.00 95.69 110 LEU A C 1
ATOM 904 O O . LEU A 1 110 ? 13.626 -5.634 -18.184 1.00 95.69 110 LEU A O 1
ATOM 908 N N . ASN A 1 111 ? 15.333 -4.872 -19.394 1.00 94.31 111 ASN A N 1
ATOM 909 C CA . ASN A 1 111 ? 14.684 -3.593 -19.706 1.00 94.31 111 ASN A CA 1
ATOM 910 C C . ASN A 1 111 ? 13.470 -3.674 -20.640 1.00 94.31 111 ASN A C 1
ATOM 912 O O . ASN A 1 111 ? 12.963 -2.641 -21.079 1.00 94.31 111 ASN A O 1
ATOM 916 N N . ARG A 1 112 ? 13.012 -4.868 -21.015 1.00 94.56 112 ARG A N 1
ATOM 917 C CA . ARG A 1 112 ? 11.746 -5.094 -21.730 1.00 94.56 112 ARG A CA 1
ATOM 918 C C . ARG A 1 112 ? 10.699 -5.744 -20.837 1.00 94.56 112 ARG A C 1
ATOM 920 O O . ARG A 1 112 ? 9.528 -5.728 -21.201 1.00 94.56 112 ARG A O 1
ATOM 927 N N . VAL A 1 113 ? 11.111 -6.266 -19.685 1.00 96.88 113 VAL A N 1
ATOM 928 C CA . VAL A 1 113 ? 10.238 -6.944 -18.732 1.00 96.88 113 VAL A CA 1
ATOM 929 C C . VAL A 1 113 ? 9.361 -5.917 -18.021 1.00 96.88 113 VAL A C 1
ATOM 931 O O . VAL A 1 113 ? 9.818 -4.845 -17.617 1.00 96.88 113 VAL A O 1
ATOM 934 N N . VAL A 1 114 ? 8.081 -6.257 -17.898 1.00 97.25 114 VAL A N 1
ATOM 935 C CA . VAL A 1 114 ? 7.126 -5.561 -17.040 1.00 97.25 114 VAL A CA 1
ATOM 936 C C . VAL A 1 114 ? 6.971 -6.400 -15.783 1.00 97.25 114 VAL A C 1
ATOM 938 O O . VAL A 1 114 ? 6.620 -7.575 -15.857 1.00 97.25 114 VAL A O 1
ATOM 941 N N . TYR A 1 115 ? 7.268 -5.795 -14.642 1.00 96.69 115 TYR A N 1
ATOM 942 C CA . TYR A 1 115 ? 7.185 -6.427 -13.336 1.00 96.69 115 TYR A CA 1
ATOM 943 C C . TYR A 1 115 ? 5.846 -6.101 -12.693 1.00 96.69 115 TYR A C 1
ATOM 945 O O . TYR A 1 115 ? 5.275 -5.031 -12.929 1.00 96.69 115 TYR A O 1
ATOM 953 N N . ALA A 1 116 ? 5.372 -7.016 -11.855 1.00 95.44 116 ALA A N 1
ATOM 954 C CA . ALA A 1 116 ? 4.226 -6.788 -11.001 1.00 95.44 116 ALA A CA 1
ATOM 955 C C . ALA A 1 116 ? 4.559 -7.213 -9.572 1.00 95.44 116 ALA A C 1
ATOM 957 O O . ALA A 1 116 ? 4.974 -8.348 -9.345 1.00 95.44 116 ALA A O 1
ATOM 958 N N . SER A 1 117 ? 4.341 -6.308 -8.623 1.00 95.00 117 SER A N 1
ATOM 959 C CA . SER A 1 117 ? 4.586 -6.545 -7.200 1.00 95.00 117 SER A CA 1
ATOM 960 C C . SER A 1 117 ? 3.412 -6.051 -6.372 1.00 95.00 117 SER A C 1
ATOM 962 O O . SER A 1 117 ? 2.674 -5.169 -6.810 1.00 95.00 117 SER A O 1
ATOM 964 N N . GLN A 1 118 ? 3.210 -6.617 -5.185 1.00 94.38 118 GLN A N 1
ATOM 965 C CA . GLN A 1 118 ? 2.014 -6.343 -4.395 1.00 94.38 118 GLN A CA 1
ATOM 966 C C . GLN A 1 118 ? 2.253 -6.363 -2.888 1.00 94.38 118 GLN A C 1
ATOM 968 O O . GLN A 1 118 ? 3.130 -7.063 -2.382 1.00 94.38 118 GLN A O 1
ATOM 973 N N . ILE A 1 119 ? 1.441 -5.583 -2.177 1.00 93.56 119 ILE A N 1
ATOM 974 C CA . ILE A 1 119 ? 1.342 -5.564 -0.716 1.00 93.56 119 ILE A CA 1
ATOM 975 C C . ILE A 1 119 ? -0.137 -5.569 -0.338 1.00 93.56 119 ILE A C 1
ATOM 977 O O . ILE A 1 119 ? -0.958 -4.989 -1.052 1.00 93.56 119 ILE A O 1
ATOM 981 N N . ALA A 1 120 ? -0.485 -6.176 0.793 1.00 94.31 120 ALA A N 1
ATOM 982 C CA . ALA A 1 120 ? -1.820 -6.055 1.356 1.00 94.31 120 ALA A CA 1
ATOM 983 C C . ALA A 1 120 ? -1.763 -5.433 2.744 1.00 94.31 120 ALA A C 1
ATOM 985 O O . ALA A 1 120 ? -0.886 -5.747 3.548 1.00 94.31 120 ALA A O 1
ATOM 986 N N . PHE A 1 121 ? -2.730 -4.568 3.024 1.00 95.00 121 PHE A N 1
ATOM 987 C CA . PHE A 1 121 ? -2.882 -3.926 4.318 1.00 95.00 121 PHE A CA 1
ATOM 988 C C . PHE A 1 121 ? -4.067 -4.507 5.070 1.00 95.00 121 PHE A C 1
ATOM 990 O O . PHE A 1 121 ? -5.150 -4.716 4.510 1.00 95.00 121 PHE A O 1
ATOM 997 N N . PHE A 1 122 ? -3.837 -4.742 6.351 1.00 93.06 122 PHE A N 1
ATOM 998 C CA . PHE A 1 122 ? -4.840 -5.145 7.313 1.00 93.06 122 PHE A CA 1
ATOM 999 C C . PHE A 1 122 ? -5.368 -3.916 8.059 1.00 93.06 122 PHE A C 1
ATOM 1001 O O . PHE A 1 122 ? -4.598 -3.018 8.403 1.00 93.06 122 PHE A O 1
ATOM 1008 N N . PHE A 1 123 ? -6.678 -3.896 8.299 1.00 92.50 123 PHE A N 1
ATOM 1009 C CA . PHE A 1 123 ? -7.363 -2.856 9.058 1.00 92.50 123 PHE A CA 1
ATOM 1010 C C . PHE A 1 123 ? -8.391 -3.519 9.968 1.00 92.50 123 PHE A C 1
ATOM 1012 O O . PHE A 1 123 ? -9.206 -4.309 9.482 1.00 92.50 123 PHE A O 1
ATOM 1019 N N . ASP A 1 124 ? -8.376 -3.174 11.252 1.00 92.00 124 ASP A N 1
ATOM 1020 C CA . ASP A 1 124 ? -9.439 -3.529 12.189 1.00 92.00 124 ASP A CA 1
ATOM 1021 C C . ASP A 1 124 ? -10.129 -2.274 12.717 1.00 92.00 124 ASP A C 1
ATOM 1023 O O . ASP A 1 124 ? -9.488 -1.249 12.976 1.00 92.00 124 ASP A O 1
ATOM 1027 N N . TYR A 1 125 ? -11.447 -2.360 12.866 1.00 91.44 125 TYR A N 1
ATOM 1028 C CA . TYR A 1 125 ? -12.294 -1.224 13.197 1.00 91.44 125 TYR A CA 1
ATOM 1029 C C . TYR A 1 125 ? -13.196 -1.533 14.383 1.00 91.44 125 TYR A C 1
ATOM 1031 O O . TYR A 1 125 ? -13.813 -2.594 14.459 1.00 91.44 125 TYR A O 1
ATOM 1039 N N . GLN A 1 126 ? -13.368 -0.543 15.251 1.00 91.94 126 GLN A N 1
ATOM 1040 C CA . GLN A 1 126 ? -14.392 -0.537 16.287 1.00 91.94 126 GLN A CA 1
ATOM 1041 C C . GLN A 1 126 ? -15.108 0.815 16.242 1.00 91.94 126 GLN A C 1
ATOM 1043 O O . GLN A 1 126 ? -14.453 1.848 16.227 1.00 91.94 126 GLN A O 1
ATOM 1048 N N . ASP A 1 127 ? -16.441 0.829 16.160 1.00 90.06 127 ASP A N 1
ATOM 1049 C CA . ASP A 1 127 ? -17.241 2.068 16.119 1.00 90.06 127 ASP A CA 1
ATOM 1050 C C . ASP A 1 127 ? -16.787 3.074 15.032 1.00 90.06 127 ASP A C 1
ATOM 1052 O O . ASP A 1 127 ? -16.745 4.287 15.240 1.00 90.06 127 ASP A O 1
ATOM 1056 N N . ASN A 1 128 ? -16.431 2.559 13.845 1.00 89.56 128 ASN A N 1
ATOM 1057 C CA . ASN A 1 128 ? -15.847 3.302 12.711 1.00 89.56 128 ASN A CA 1
ATOM 1058 C C . ASN A 1 128 ? -14.495 3.985 12.994 1.00 89.56 128 ASN A C 1
ATOM 1060 O O . ASN A 1 128 ? -14.084 4.868 12.236 1.00 89.56 128 ASN A O 1
ATOM 1064 N N . GLN A 1 129 ? -13.812 3.584 14.061 1.00 92.50 129 GLN A N 1
ATOM 1065 C CA . GLN A 1 129 ? -12.466 4.014 14.423 1.00 92.50 129 GLN A CA 1
ATOM 1066 C C . GLN A 1 129 ? -11.482 2.901 14.090 1.00 92.50 129 GLN A C 1
ATOM 1068 O O . GLN A 1 129 ? -11.733 1.738 14.405 1.00 92.50 129 GLN A O 1
ATOM 1073 N N . LEU A 1 130 ? -10.379 3.246 13.431 1.00 92.44 130 LEU A N 1
ATOM 1074 C CA . LEU A 1 130 ? -9.293 2.307 13.177 1.00 92.44 130 LEU A CA 1
ATOM 1075 C C . LEU A 1 130 ? -8.595 1.995 14.504 1.00 92.44 130 LEU A C 1
ATOM 1077 O O . LEU A 1 130 ? -8.046 2.894 15.138 1.00 92.44 130 LEU A O 1
ATOM 1081 N N . ILE A 1 131 ? -8.632 0.732 14.918 1.00 92.88 131 ILE A N 1
ATOM 1082 C CA . ILE A 1 131 ? -8.011 0.265 16.168 1.00 92.88 131 ILE A CA 1
ATOM 1083 C C . ILE A 1 131 ? -6.759 -0.572 15.917 1.00 92.88 131 ILE A C 1
ATOM 1085 O O . ILE A 1 131 ? -5.920 -0.693 16.804 1.00 92.88 131 ILE A O 1
ATOM 1089 N N . GLU A 1 132 ? -6.611 -1.123 14.714 1.00 92.00 132 GLU A N 1
ATOM 1090 C CA . GLU A 1 132 ? -5.432 -1.888 14.323 1.00 92.00 132 GLU A CA 1
ATOM 1091 C C . GLU A 1 132 ? -5.134 -1.663 12.840 1.00 92.00 132 GLU A C 1
ATOM 1093 O O . GLU A 1 132 ? -6.037 -1.647 11.998 1.00 92.00 132 GLU A O 1
ATOM 1098 N N . PHE A 1 133 ? -3.857 -1.491 12.514 1.00 92.81 133 PHE A N 1
ATOM 1099 C CA . PHE A 1 133 ? -3.380 -1.308 11.147 1.00 92.81 133 PHE A CA 1
ATOM 1100 C C . PHE A 1 133 ? -2.084 -2.075 10.932 1.00 92.81 133 PHE A C 1
ATOM 1102 O O . PHE A 1 133 ? -1.210 -2.066 11.790 1.00 92.81 133 PHE A O 1
ATOM 1109 N N . GLY A 1 134 ? -1.903 -2.692 9.770 1.00 93.38 134 GLY A N 1
ATOM 1110 C CA . GLY A 1 134 ? -0.624 -3.317 9.465 1.00 93.38 134 GLY A CA 1
ATOM 1111 C C . GLY A 1 134 ? -0.509 -3.868 8.064 1.00 93.38 134 GLY A C 1
ATOM 1112 O O . GLY A 1 134 ? -1.345 -3.617 7.195 1.00 93.38 134 GLY A O 1
ATOM 1113 N N . VAL A 1 135 ? 0.544 -4.650 7.857 1.00 93.50 135 VAL A N 1
ATOM 1114 C CA . VAL A 1 135 ? 0.817 -5.340 6.596 1.00 93.50 135 VAL A CA 1
ATOM 1115 C C . VAL A 1 135 ? 0.478 -6.816 6.750 1.00 93.50 135 VAL A C 1
ATOM 1117 O O . VAL A 1 135 ? 0.863 -7.473 7.715 1.00 93.50 135 VAL A O 1
ATOM 1120 N N . CYS A 1 136 ? -0.243 -7.351 5.774 1.00 91.81 136 CYS A N 1
ATOM 1121 C CA . CYS A 1 136 ? -0.524 -8.769 5.674 1.00 91.81 136 CYS A CA 1
ATOM 1122 C C . CYS A 1 136 ? 0.523 -9.439 4.777 1.00 91.81 136 CYS A C 1
ATOM 1124 O O . CYS A 1 136 ? 0.640 -9.097 3.603 1.00 91.81 136 CYS A O 1
ATOM 1126 N N . ASN A 1 137 ? 1.252 -10.415 5.323 1.00 82.38 137 ASN A N 1
ATOM 1127 C CA . ASN A 1 137 ? 2.314 -11.137 4.607 1.00 82.38 137 ASN A CA 1
ATOM 1128 C C . ASN A 1 137 ? 1.837 -12.431 3.927 1.00 82.38 137 ASN A C 1
ATOM 1130 O O . ASN A 1 137 ? 2.585 -13.042 3.174 1.00 82.38 137 ASN A O 1
ATOM 1134 N N . GLY A 1 138 ? 0.606 -12.861 4.206 1.00 85.62 138 GLY A N 1
ATOM 1135 C CA . GLY A 1 138 ? 0.008 -14.060 3.625 1.00 85.62 138 GLY A CA 1
ATOM 1136 C C . GLY A 1 138 ? -1.445 -13.787 3.287 1.00 85.62 138 GLY A C 1
ATOM 1137 O O . GLY A 1 138 ? -2.308 -13.832 4.168 1.00 85.62 138 GLY A O 1
ATOM 1138 N N . TYR A 1 139 ? -1.697 -13.472 2.024 1.00 88.62 139 TYR A N 1
ATOM 1139 C CA . TYR A 1 139 ? -3.007 -13.157 1.467 1.00 88.62 139 TYR A CA 1
ATOM 1140 C C . TYR A 1 139 ? -3.107 -13.733 0.062 1.00 88.62 139 TYR A C 1
ATOM 1142 O O . TYR A 1 139 ? -2.089 -13.976 -0.581 1.00 88.62 139 TYR A O 1
ATOM 1150 N N . LEU A 1 140 ? -4.340 -13.925 -0.392 1.00 82.81 140 LEU A N 1
ATOM 1151 C CA . LEU A 1 140 ? -4.610 -14.409 -1.738 1.00 82.81 140 LEU A CA 1
ATOM 1152 C C . LEU A 1 140 ? -4.434 -13.272 -2.737 1.00 82.81 140 LEU A C 1
ATOM 1154 O O . LEU A 1 140 ? -4.915 -12.155 -2.507 1.00 82.81 140 LEU A O 1
ATOM 1158 N N . ASP A 1 141 ? -3.763 -13.520 -3.846 1.00 81.88 141 ASP A N 1
ATOM 1159 C CA . ASP A 1 141 ? -3.705 -12.532 -4.909 1.00 81.88 141 ASP A CA 1
ATOM 1160 C C . ASP A 1 141 ? -5.064 -12.383 -5.620 1.00 81.88 141 ASP A C 1
ATOM 1162 O O . ASP A 1 141 ? -6.054 -13.061 -5.327 1.00 81.88 141 ASP A O 1
ATOM 1166 N N . LYS A 1 142 ? -5.145 -11.422 -6.543 1.00 77.19 142 LYS A N 1
ATOM 1167 C CA . LYS A 1 142 ? -6.390 -11.130 -7.264 1.00 77.19 142 LYS A CA 1
ATOM 1168 C C . LYS A 1 142 ? -6.895 -12.333 -8.076 1.00 77.19 142 LYS A C 1
ATOM 1170 O O . LYS A 1 142 ? -8.103 -12.484 -8.234 1.00 77.19 142 LYS A O 1
ATOM 1175 N N . GLU A 1 143 ? -5.998 -13.148 -8.619 1.00 82.81 143 GLU A N 1
ATOM 1176 C CA . GLU A 1 143 ? -6.339 -14.296 -9.462 1.00 82.81 143 GLU A CA 1
ATOM 1177 C C . GLU A 1 143 ? -6.849 -15.451 -8.598 1.00 82.81 143 GLU A C 1
ATOM 1179 O O . GLU A 1 143 ? -7.918 -15.997 -8.874 1.00 82.81 143 GLU A O 1
ATOM 1184 N N . GLU A 1 144 ? -6.175 -15.731 -7.484 1.00 82.88 144 GLU A N 1
ATOM 1185 C CA . GLU A 1 144 ? -6.608 -16.703 -6.475 1.00 82.88 144 GLU A CA 1
ATOM 1186 C C . GLU A 1 144 ? -7.973 -16.334 -5.874 1.00 82.88 144 GLU A C 1
ATOM 1188 O O . GLU A 1 144 ? -8.845 -17.189 -5.708 1.00 82.88 144 GLU A O 1
ATOM 1193 N N . MET A 1 145 ? -8.206 -15.045 -5.607 1.00 82.25 145 MET A N 1
ATOM 1194 C CA . MET A 1 145 ? -9.510 -14.556 -5.150 1.00 82.25 145 MET A CA 1
ATOM 1195 C C . MET A 1 145 ? -10.613 -14.752 -6.195 1.00 82.25 145 MET A C 1
ATOM 1197 O O . MET A 1 145 ? -11.750 -15.034 -5.822 1.00 82.25 145 MET A O 1
ATOM 1201 N N . ASN A 1 146 ? -10.315 -14.613 -7.490 1.00 82.25 146 ASN A N 1
ATOM 1202 C CA . ASN A 1 146 ? -11.300 -14.867 -8.544 1.00 82.25 146 ASN A CA 1
ATOM 1203 C C . ASN A 1 146 ? -11.660 -16.355 -8.627 1.00 82.25 146 ASN A C 1
ATOM 1205 O O . ASN A 1 146 ? -12.837 -16.672 -8.757 1.00 82.25 146 ASN A O 1
ATOM 1209 N N . LEU A 1 147 ? -10.672 -17.247 -8.494 1.00 84.25 147 LEU A N 1
ATOM 1210 C CA . LEU A 1 147 ? -10.878 -18.701 -8.497 1.00 84.25 147 LEU A CA 1
ATOM 1211 C C . LEU A 1 147 ? -11.721 -19.190 -7.312 1.00 84.25 147 LEU A C 1
ATOM 1213 O O . LEU A 1 147 ? -12.473 -20.145 -7.445 1.00 84.25 147 LEU A O 1
ATOM 1217 N N . LEU A 1 148 ? -11.611 -18.551 -6.146 1.00 77.19 148 LEU A N 1
ATOM 1218 C CA . LEU A 1 148 ? -12.440 -18.899 -4.984 1.00 77.19 148 LEU A CA 1
ATOM 1219 C C . LEU A 1 148 ? -13.886 -18.403 -5.082 1.00 77.19 148 LEU A C 1
ATOM 1221 O O . LEU A 1 148 ? -14.742 -18.901 -4.355 1.00 77.19 148 LEU A O 1
ATOM 1225 N N . ASN A 1 149 ? -14.140 -17.384 -5.905 1.00 74.00 149 ASN A N 1
ATOM 1226 C CA . ASN A 1 149 ? -15.460 -16.770 -6.055 1.00 74.00 149 ASN A CA 1
ATOM 1227 C C . ASN A 1 149 ? -16.217 -17.259 -7.304 1.00 74.00 149 ASN A C 1
ATOM 1229 O O . ASN A 1 149 ? -17.354 -16.831 -7.509 1.00 74.00 149 ASN A O 1
ATOM 1233 N N . SER A 1 150 ? -15.592 -18.097 -8.138 1.00 66.06 150 SER A N 1
ATOM 1234 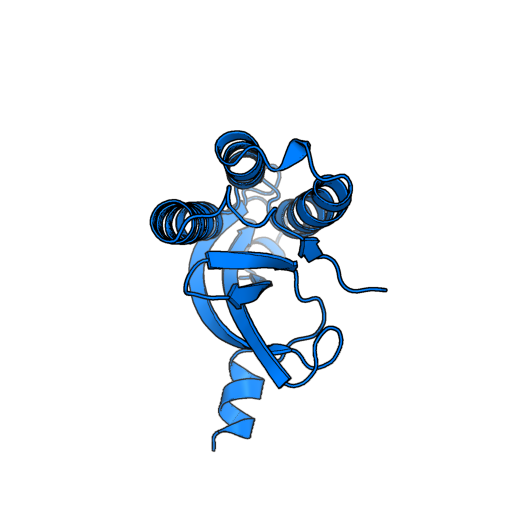C CA . SER A 1 150 ? -16.216 -18.801 -9.267 1.00 66.06 150 SER A CA 1
ATOM 1235 C C . SER A 1 150 ? -16.846 -20.114 -8.828 1.00 66.06 150 SER A C 1
ATOM 1237 O O . SER A 1 150 ? -17.974 -20.396 -9.282 1.00 66.06 150 SER A O 1
#

Foldseek 3Di:
DAFLKFFDDPPLQDLVNVVVLVVQVVVVLFDLDLVSLVVSCVVSVVVPTPSVCSQSVVSSVQSVVQDDVVLVKDWDGKDKDWWAFCPRHGRAIKIKIKTWIARCNDDPPRRVDIDIDMWIKDFDDDPSGTRMIGTRPGIDDPVRVVVVVD

Radius of gyration: 16.25 Å; chains: 1; bounding box: 38×32×44 Å

Secondary structure (DSSP, 8-state):
---EEEEPPTTTS-HHHHHHHHHHHHHHHTS--HHHHHHHHHHTTGGGSTTHHHHHHHHHHHHHHH--GGGTEEEEEEEEEEEEBSSTTTT-EEEEEEEEEEETTSPTTGGGPPEEEEEEEEEEEETTEEEEEEEESSB--HHHHHHHH-

=== Feature glossary ===
Legend for the data blocks above and below:

— What the protein is —

Sequence gives the chain of amino acids in standard one-letter code (A=alanine, C=cysteine, …, Y=tyrosine), read N→C. It is the only feature that is directly encoded by the gene; all structural features are derived from the folded form of this sequence.

The annotation block draws on four external resources. InterPro: which protein families and domains the sequence belongs to. GO: standardized terms for what the protein does, what process it participates in, and where in the cell it acts. CATH: which structural fold it has in the CATH hierarchy. Organism: the species of origin.

— Where its atoms are —

Atomic coordinates in PDBx/mmCIF format — the same representation the Protein Data Bank distributes. Each line of the _atom_site loop places one backbone atom in Cartesian space (units: ångströms, origin: arbitrary).

Six rendered views show the 3D structure from the faces of a cube — i.e. along ±x, ±y, ±z. Rendering representation is drawn randomly per protein from cartoon (secondary-structure ribbons), sticks (backbone bonds), or molecular surface; coloring is either N→C rainbow (blue at the N-terminus through red at the C-terminus) or one color per chain.

— Local backbone conformation —

DSSP 8-state secondary structure assigns each residue one of H (α-helix), G (3₁₀-helix), I (π-helix), E (extended β-strand), B (isolated β-bridge), T (hydrogen-bonded turn), S (bend), or '-' (coil). The assignment is computed from backbone hydrogen-bond geometry via the Kabsch–Sander algorithm.

P-SEA three-state annotation labels each residue as helix, strand, or coil based purely on the geometry of the Cα trace. It serves as a fallback when the full backbone (and thus DSSP) is unavailable.

φ (phi) and ψ (psi) are the two rotatable backbone dihedrals per residue: φ is the C(i-1)–N–Cα–C torsion, ψ is the N–Cα–C–N(i+1) torsion, both in degrees on (−180°, 180°]. α-helical residues cluster near (−60°, −45°); β-strand residues near (−120°, +130°). A Ramachandran plot is simply a scatter of (φ, ψ) for every residue.

— Global shape and packing —

Radius of gyration (Rg) is the root-mean-square distance of Cα atoms from their centroid — a single number for overall size and compactness. A globular domain of N residues has Rg ≈ 2.2·N^0.38 Å; an extended or disordered chain has a much larger Rg. The Cα contact count is the number of residue pairs whose Cα atoms are within 8 Å and are more than four positions apart in sequence — a standard proxy for tertiary packing density. The bounding box is the smallest axis-aligned box enclosing all Cα atoms.

Accessible surface area quantifies burial. A residue with SASA near zero is packed into the hydrophobic core; one with SASA >100 Å² sits on the surface. Computed here via the Shrake–Rupley numerical algorithm with a 1.4 Å probe.

The contact map is a binary N×N matrix image: pixel (i, j) is dark where Cα_i and Cα_j are within 8 Å and |i−j|>4. Because the |i−j|>4 filter removes local helical contacts, off-diagonal stripes parallel to the main diagonal indicate parallel β-sheets; stripes perpendicular to it indicate antiparallel β-sheets. The Ramachandran plot scatters every residue's (φ, ψ) pair against the sterically allowed regions. The PAE heatmap renders the predicted-aligned-error matrix.

— Structural neighborhood —

A 3Di character summarizes, for each residue, the relative orientation of the Cα frame of its nearest spatial neighbor. Because it encodes fold topology rather than chemistry, 3Di alignments detect remote structural similarity that sequence alignment misses.

Structural nearest neighbors (via Foldseek easy-search vs the PDB). Reported per hit: target PDB id, E-value, and alignment TM-score. A TM-score above ~0.5 is the conventional threshold for 'same fold'.

— Confidence and disorder —

For AlphaFold models, the B-factor field carries pLDDT — the model's own estimate of local accuracy on a 0–100 scale. Regions with pLDDT<50 should be treated as essentially unmodeled; they often correspond to intrinsically disordered segments.

B-factor (Debye–Waller factor) reflects atomic displacement in the crystal lattice. It is an experimental observable (units Å²), not a prediction; low values mean the atom is pinned down, high values mean it moves or is heterogeneous across the crystal.

Predicted Aligned Error (PAE) is an AlphaFold confidence matrix: entry (i, j) is the expected error in the position of residue j, in ångströms, when the prediction is s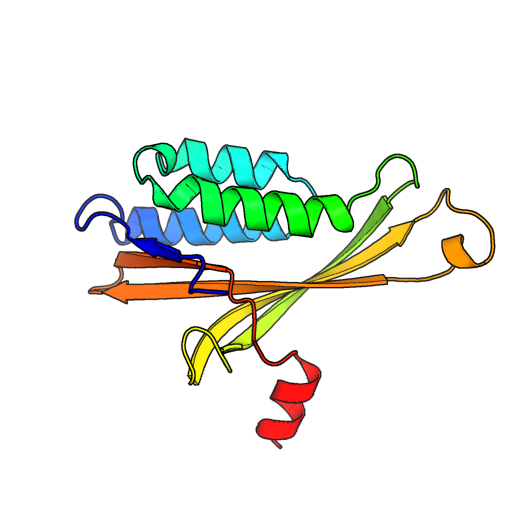uperimposed on the true structure at residue i. Low PAE within a block of residues means that block is internally rigid and well-predicted; high PAE between two blocks means their relative placement is uncertain even if each block individually is confi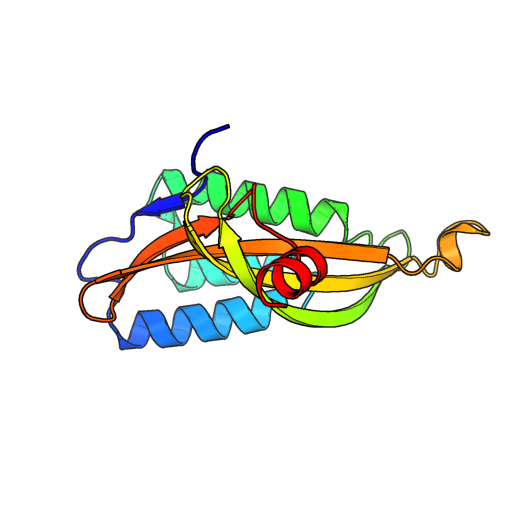dent.